Protein AF-A0A9W9Z1A0-F1 (afdb_monomer_lite)

Organism: NCBI:txid174260

pLDDT: mean 92.92, std 9.56, range [41.22, 98.25]

Secondary structure (DSSP, 8-state):
----PPBP-HHHHHHHHHHHHHHHHHHHHHGGGS----HHHHHH-HHHHHHHHHHHTT----HHHHHHHHHTS-SS---GGGGSB--HHHHHHHHHHHTT-GGGTT--S--

Foldseek 3Di:
DDDPQAADDPVVLVVVLVVLVVVQVVCVVCPLLDDDDDPLVCLQQVLVVVVVVCVSVVHDDDPVNSVVVNVPRNSDDDLCVVSHDYDPVRQVVNVVSCVVRPSSPPDHNVD

InterPro domains:
  IPR027417 P-loop containing nucleoside triphosphate hydrolase [G3DSA:3.40.50.300] (3-109)
  IPR027417 P-loop containing nucleoside triphosphate hydrolase [SSF52540] (4-109)

Sequence (111 aa):
MTSEYLQADNSSIRRYFSIARNCQATKDVFGDRVLDIPGEEFVRDPSKYLRQICGFLEIPCSEDYLRDCASIVDPVPSVTRSLLVWTPEQIKEVYSLMQPIEFLQGYTFEN

Radius of gyration: 17.28 Å; chains: 1; bounding box: 31×42×49 Å

Structure (mmCIF, N/CA/C/O backbone):
data_AF-A0A9W9Z1A0-F1
#
_entry.id   AF-A0A9W9Z1A0-F1
#
loop_
_atom_site.group_PDB
_atom_site.id
_atom_site.type_symbol
_atom_site.label_atom_id
_atom_site.label_alt_id
_atom_site.label_comp_id
_atom_site.label_asym_id
_atom_site.label_entity_id
_atom_site.label_seq_id
_atom_site.pdbx_PDB_ins_code
_atom_site.Cartn_x
_atom_site.Cartn_y
_atom_site.Cartn_z
_atom_site.occupancy
_atom_site.B_iso_or_equiv
_atom_site.auth_seq_id
_atom_site.auth_comp_id
_atom_site.auth_asym_id
_atom_site.auth_atom_id
_atom_site.pdbx_PDB_model_num
ATOM 1 N N . MET A 1 1 ? 5.060 -23.104 -30.097 1.00 41.22 1 MET A N 1
ATOM 2 C CA . MET A 1 1 ? 4.028 -23.053 -29.042 1.00 41.22 1 MET A CA 1
ATOM 3 C C . MET A 1 1 ? 4.562 -22.194 -27.908 1.00 41.22 1 MET A C 1
ATOM 5 O O . MET A 1 1 ? 5.110 -22.716 -26.950 1.00 41.22 1 MET A O 1
ATOM 9 N N . THR A 1 2 ? 4.506 -20.875 -28.062 1.00 46.12 2 THR A N 1
ATOM 10 C CA . THR A 1 2 ? 4.755 -19.938 -26.962 1.00 46.12 2 THR A CA 1
ATOM 11 C C . THR A 1 2 ? 3.401 -19.656 -26.339 1.00 46.12 2 THR A C 1
ATOM 13 O O . THR A 1 2 ? 2.537 -19.091 -27.002 1.00 46.12 2 THR A O 1
ATOM 16 N N . SER A 1 3 ? 3.190 -20.127 -25.113 1.00 51.66 3 SER A N 1
ATOM 17 C CA . SER A 1 3 ? 2.082 -19.670 -24.276 1.00 51.66 3 SER A CA 1
ATOM 18 C C . SER A 1 3 ? 2.096 -18.137 -24.280 1.00 51.66 3 SER A C 1
ATOM 20 O O . SER A 1 3 ? 3.141 -17.551 -23.991 1.00 51.66 3 SER A O 1
ATOM 22 N N . GLU A 1 4 ? 0.995 -17.496 -24.680 1.00 62.72 4 GLU A N 1
ATOM 23 C CA . GLU A 1 4 ? 0.819 -16.040 -24.609 1.00 62.72 4 GLU A CA 1
ATOM 24 C C . GLU A 1 4 ? 0.777 -15.628 -23.135 1.00 62.72 4 GLU A C 1
ATOM 26 O O . GLU A 1 4 ? -0.279 -15.476 -22.529 1.00 62.72 4 GLU A O 1
ATOM 31 N N . TYR A 1 5 ? 1.945 -15.512 -22.512 1.00 68.00 5 TYR A N 1
ATOM 32 C CA . TYR A 1 5 ? 2.039 -14.908 -21.196 1.00 68.00 5 TYR A CA 1
ATOM 33 C C . TYR A 1 5 ? 1.772 -13.410 -21.324 1.00 68.00 5 TYR A C 1
ATOM 35 O O . TYR A 1 5 ? 2.381 -12.732 -22.160 1.00 68.00 5 TYR A O 1
ATOM 43 N N . LEU A 1 6 ? 0.876 -12.899 -20.480 1.00 86.50 6 LEU A N 1
ATOM 44 C CA . LEU A 1 6 ? 0.583 -11.476 -20.398 1.00 86.50 6 LEU A CA 1
ATOM 45 C C . LEU A 1 6 ? 1.860 -10.733 -19.975 1.00 86.50 6 LEU A C 1
ATOM 47 O O . LEU A 1 6 ? 2.532 -11.122 -19.023 1.00 86.50 6 LEU A O 1
ATOM 51 N N . GLN A 1 7 ? 2.236 -9.702 -20.724 1.00 91.81 7 GLN A N 1
ATOM 52 C CA . GLN A 1 7 ? 3.465 -8.945 -20.479 1.00 91.81 7 GLN A CA 1
ATOM 53 C C . GLN A 1 7 ? 3.170 -7.754 -19.570 1.00 91.81 7 GLN A C 1
ATOM 55 O O . GLN A 1 7 ? 2.119 -7.122 -19.696 1.00 91.81 7 GLN A O 1
ATOM 60 N N . ALA A 1 8 ? 4.110 -7.411 -18.692 1.00 91.81 8 ALA A N 1
ATOM 61 C CA . ALA A 1 8 ? 4.067 -6.131 -18.003 1.00 91.81 8 ALA A CA 1
ATOM 62 C C . ALA A 1 8 ? 4.208 -4.984 -19.019 1.00 91.81 8 ALA A C 1
ATOM 64 O O . ALA A 1 8 ? 5.023 -5.041 -19.942 1.00 91.81 8 ALA A O 1
ATOM 65 N N . ASP A 1 9 ? 3.414 -3.928 -18.845 1.00 94.44 9 ASP A N 1
ATOM 66 C CA . ASP A 1 9 ? 3.379 -2.779 -19.748 1.00 94.44 9 ASP A CA 1
ATOM 67 C C . ASP A 1 9 ? 4.022 -1.541 -19.103 1.00 94.44 9 ASP A C 1
ATOM 69 O O . ASP A 1 9 ? 3.622 -1.085 -18.028 1.00 94.44 9 ASP A O 1
ATOM 73 N N . ASN A 1 10 ? 4.986 -0.943 -19.805 1.00 95.88 10 ASN A N 1
ATOM 74 C CA . ASN A 1 10 ? 5.698 0.254 -19.353 1.00 95.88 10 ASN A CA 1
ATOM 75 C C . ASN A 1 10 ? 4.765 1.454 -19.157 1.00 95.88 10 ASN A C 1
ATOM 77 O O . ASN A 1 10 ? 5.012 2.289 -18.283 1.00 95.88 10 ASN A O 1
ATOM 81 N N . SER A 1 11 ? 3.692 1.564 -19.948 1.00 96.56 11 SER A N 1
ATOM 82 C CA . SER A 1 11 ? 2.736 2.664 -19.788 1.00 96.56 11 SER A CA 1
ATOM 83 C C . SER A 1 11 ? 1.985 2.547 -18.456 1.00 96.56 11 SER A C 1
ATOM 85 O O . SER A 1 11 ? 1.837 3.537 -17.733 1.00 96.56 11 SER A O 1
ATOM 87 N N . SER A 1 12 ? 1.625 1.320 -18.074 1.00 95.69 12 SER A N 1
ATOM 88 C CA . SER A 1 12 ? 0.984 0.990 -16.802 1.00 95.69 12 SER A CA 1
ATOM 89 C C . SER A 1 12 ? 1.913 1.235 -15.609 1.00 95.69 12 SER A C 1
ATOM 91 O O . SER A 1 12 ? 1.493 1.877 -14.643 1.00 95.69 12 SER A O 1
ATOM 93 N N . ILE A 1 13 ? 3.189 0.836 -15.707 1.00 96.44 13 ILE A N 1
ATOM 94 C CA . ILE A 1 13 ? 4.221 1.130 -14.693 1.00 96.44 13 ILE A CA 1
ATOM 95 C C . ILE A 1 13 ? 4.310 2.645 -14.462 1.00 96.44 13 ILE A C 1
ATOM 97 O O . ILE A 1 13 ? 4.144 3.135 -13.343 1.00 96.44 13 ILE A O 1
ATOM 101 N N . ARG A 1 14 ? 4.499 3.425 -15.531 1.00 97.31 14 ARG A N 1
ATOM 102 C CA . ARG A 1 14 ? 4.649 4.886 -15.434 1.00 97.31 14 ARG A CA 1
ATOM 103 C C . ARG A 1 14 ? 3.403 5.570 -14.888 1.00 97.31 14 ARG A C 1
ATOM 105 O O . ARG A 1 14 ? 3.524 6.506 -14.095 1.00 97.31 14 ARG A O 1
ATOM 112 N N . ARG A 1 15 ? 2.217 5.104 -15.287 1.00 97.75 15 ARG A N 1
ATOM 113 C CA . ARG A 1 15 ? 0.941 5.612 -14.776 1.00 97.75 15 ARG A CA 1
ATOM 114 C C . ARG A 1 15 ? 0.812 5.374 -13.274 1.00 97.75 15 ARG A C 1
ATOM 116 O O . ARG A 1 15 ? 0.476 6.318 -12.563 1.00 97.75 15 ARG A O 1
ATOM 123 N N . TYR A 1 16 ? 1.111 4.165 -12.794 1.00 96.69 16 TYR A N 1
ATOM 124 C CA . TYR A 1 16 ? 1.096 3.855 -11.363 1.00 96.69 16 TYR A CA 1
ATOM 125 C C . TYR A 1 16 ? 2.005 4.812 -10.585 1.00 96.69 16 TYR A C 1
ATOM 127 O O . TYR A 1 16 ? 1.552 5.493 -9.667 1.00 96.69 16 TYR A O 1
ATOM 135 N N . PHE A 1 17 ? 3.259 4.965 -11.018 1.00 97.94 17 PHE A N 1
ATOM 136 C CA . PHE A 1 17 ? 4.205 5.842 -10.326 1.00 97.94 17 PHE A CA 1
ATOM 137 C C . PHE A 1 17 ? 3.865 7.332 -10.440 1.00 97.94 17 PHE A C 1
ATOM 139 O O . PHE A 1 17 ? 4.244 8.109 -9.567 1.00 97.94 17 PHE A O 1
ATOM 146 N N . SER A 1 18 ? 3.122 7.756 -11.466 1.00 98.00 18 SER A N 1
ATOM 147 C CA . SER A 1 18 ? 2.566 9.113 -11.501 1.00 98.00 18 SER A CA 1
ATOM 148 C C . SER A 1 18 ? 1.559 9.346 -10.376 1.00 98.00 18 SER A C 1
ATOM 150 O O . SER A 1 18 ? 1.555 10.423 -9.789 1.00 98.00 18 SER A O 1
ATOM 152 N N . ILE A 1 19 ? 0.718 8.356 -10.074 1.00 97.94 19 ILE A N 1
ATOM 153 C CA . ILE A 1 19 ? -0.253 8.433 -8.977 1.00 97.94 19 ILE A CA 1
ATOM 154 C C . ILE A 1 19 ? 0.479 8.362 -7.635 1.00 97.94 19 ILE A C 1
ATOM 156 O O . ILE A 1 19 ? 0.267 9.221 -6.785 1.00 97.94 19 ILE A O 1
ATOM 160 N N . ALA A 1 20 ? 1.396 7.405 -7.473 1.00 97.88 20 ALA A N 1
ATOM 161 C CA . ALA A 1 20 ? 2.153 7.231 -6.235 1.00 97.88 20 ALA A CA 1
ATOM 162 C C . ALA A 1 20 ? 2.958 8.489 -5.857 1.00 97.88 20 ALA A C 1
ATOM 164 O O . ALA A 1 20 ? 2.968 8.885 -4.695 1.00 97.88 20 ALA A O 1
ATOM 165 N N . ARG A 1 21 ? 3.561 9.185 -6.833 1.00 98.25 21 ARG A N 1
ATOM 166 C CA . ARG A 1 21 ? 4.231 10.474 -6.582 1.00 98.25 21 ARG A CA 1
ATOM 167 C C . ARG A 1 21 ? 3.273 11.567 -6.114 1.00 98.25 21 ARG A C 1
ATOM 169 O O . ARG A 1 21 ? 3.654 12.364 -5.268 1.00 98.25 21 ARG A O 1
ATOM 176 N N . ASN A 1 22 ? 2.043 11.604 -6.625 1.00 97.38 22 ASN A N 1
ATOM 177 C CA . ASN A 1 22 ? 1.042 12.555 -6.139 1.00 97.38 22 ASN A CA 1
ATOM 178 C C . ASN A 1 22 ? 0.618 12.232 -4.697 1.00 97.38 22 ASN A C 1
ATOM 180 O O . ASN A 1 22 ? 0.408 13.150 -3.907 1.00 97.38 22 ASN A O 1
ATOM 184 N N . CYS A 1 23 ? 0.536 10.948 -4.333 1.00 97.06 23 CYS A N 1
ATOM 185 C CA . CYS A 1 23 ? 0.319 10.528 -2.946 1.00 97.06 23 CYS A CA 1
ATOM 186 C C . CYS A 1 23 ? 1.488 10.945 -2.041 1.00 97.06 23 CYS A C 1
ATOM 188 O O . CYS A 1 23 ? 1.240 11.531 -0.992 1.00 97.06 23 CYS A O 1
ATOM 190 N N . GLN A 1 24 ? 2.740 10.745 -2.473 1.00 97.56 24 GL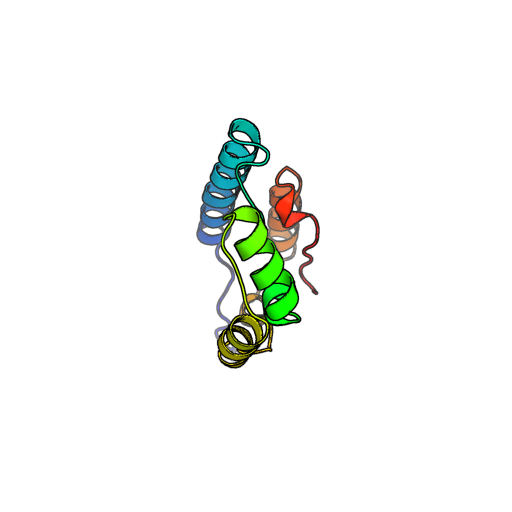N A N 1
ATOM 191 C CA . GLN A 1 24 ? 3.914 11.216 -1.726 1.00 97.56 24 GLN A CA 1
ATOM 192 C C . GLN A 1 24 ? 3.888 12.739 -1.559 1.00 97.56 24 GLN A C 1
ATOM 194 O O . GLN A 1 24 ? 3.986 13.218 -0.442 1.00 97.56 24 GLN A O 1
ATOM 199 N N . ALA A 1 25 ? 3.637 13.501 -2.627 1.00 97.69 25 ALA A N 1
ATOM 200 C CA . ALA A 1 25 ? 3.532 14.958 -2.543 1.00 97.69 25 ALA A CA 1
ATOM 201 C C . ALA A 1 25 ? 2.391 15.415 -1.611 1.00 97.69 25 ALA A C 1
ATOM 203 O O . ALA A 1 25 ? 2.510 16.424 -0.921 1.00 97.69 25 ALA A O 1
ATOM 204 N N . THR A 1 26 ? 1.285 14.665 -1.566 1.00 97.19 26 THR A N 1
ATOM 205 C CA . THR A 1 26 ? 0.198 14.899 -0.603 1.00 97.19 26 THR A CA 1
ATOM 206 C C . THR A 1 26 ? 0.705 14.679 0.822 1.00 97.19 26 THR A C 1
ATOM 208 O O . THR A 1 26 ? 0.512 15.541 1.675 1.00 97.19 26 THR A O 1
ATOM 211 N N . LYS A 1 27 ? 1.410 13.574 1.080 1.00 96.69 27 LYS A N 1
ATOM 212 C CA . LYS A 1 27 ? 2.028 13.303 2.381 1.00 96.69 27 LYS A CA 1
ATOM 213 C C . LYS A 1 27 ? 3.045 14.379 2.770 1.00 96.69 27 LYS A C 1
ATOM 215 O O . LYS A 1 27 ? 3.004 14.852 3.897 1.00 96.69 27 LYS A O 1
ATOM 220 N N . ASP A 1 28 ? 3.875 14.843 1.842 1.00 97.00 28 ASP A N 1
ATOM 221 C CA . ASP A 1 28 ? 4.877 15.885 2.101 1.00 97.00 28 ASP A CA 1
ATOM 222 C C . ASP A 1 28 ? 4.232 17.218 2.529 1.00 97.00 28 ASP A C 1
ATOM 224 O O . ASP A 1 28 ? 4.787 17.949 3.347 1.00 97.00 28 ASP A O 1
ATOM 228 N N . VAL A 1 29 ? 3.045 17.540 1.996 1.00 98.19 29 VAL A N 1
ATOM 229 C CA . VAL A 1 29 ? 2.297 18.766 2.332 1.00 98.19 29 VAL A CA 1
ATOM 230 C C . VAL A 1 29 ? 1.507 18.625 3.633 1.00 98.19 29 VAL A C 1
ATOM 232 O O . VAL A 1 29 ? 1.420 19.574 4.412 1.00 98.19 29 VAL A O 1
ATOM 235 N N . PHE A 1 30 ? 0.882 17.470 3.850 1.00 97.38 30 PHE A N 1
ATOM 236 C CA . PHE A 1 30 ? -0.080 17.271 4.934 1.00 97.38 30 PHE A CA 1
ATOM 237 C C . PHE A 1 30 ? 0.503 16.552 6.160 1.00 97.38 30 PHE A C 1
ATOM 239 O O . PHE A 1 30 ? -0.138 16.565 7.214 1.00 97.38 30 PHE A O 1
ATOM 246 N N . GLY A 1 31 ? 1.703 15.978 6.050 1.00 95.62 31 GLY A N 1
ATOM 247 C CA . GLY A 1 31 ? 2.428 15.298 7.122 1.00 95.62 31 GLY A CA 1
ATOM 248 C C . GLY A 1 31 ? 1.569 14.250 7.823 1.00 95.62 31 GLY A C 1
ATOM 249 O O . GLY A 1 31 ? 0.930 13.420 7.177 1.00 95.62 31 GLY A O 1
ATOM 250 N N . ASP A 1 32 ? 1.479 14.368 9.147 1.00 94.94 32 ASP A N 1
ATOM 251 C CA . ASP A 1 32 ? 0.730 13.464 10.032 1.00 94.94 32 ASP A CA 1
ATOM 252 C C . ASP A 1 32 ? -0.790 13.457 9.800 1.00 94.94 32 ASP A C 1
ATOM 254 O O . ASP A 1 32 ? -1.512 12.711 10.453 1.00 94.94 32 ASP A O 1
ATOM 258 N N . ARG A 1 33 ? -1.310 14.273 8.873 1.00 96.62 33 ARG A N 1
ATOM 259 C CA . ARG A 1 33 ? -2.711 14.209 8.422 1.00 96.62 33 ARG A CA 1
ATOM 260 C C . ARG A 1 33 ? -2.927 13.203 7.290 1.00 96.62 33 ARG A C 1
ATOM 262 O O . ARG A 1 33 ? -4.026 13.140 6.741 1.00 96.62 33 ARG A O 1
ATOM 269 N N . VAL A 1 34 ? -1.897 12.446 6.921 1.00 97.25 34 VAL A N 1
ATOM 270 C CA . VAL A 1 34 ? -1.953 11.346 5.957 1.00 97.25 34 VAL A CA 1
ATOM 271 C C . VAL A 1 34 ? -1.411 10.094 6.631 1.00 97.25 34 VAL A C 1
ATOM 273 O O . VAL A 1 34 ? -0.320 10.104 7.194 1.00 97.25 34 VAL A O 1
ATOM 276 N N . LEU A 1 35 ? -2.180 9.009 6.562 1.00 96.62 35 LEU A N 1
ATOM 277 C CA . LEU A 1 35 ? -1.809 7.716 7.120 1.00 96.62 35 LEU A CA 1
ATOM 278 C C . LEU A 1 35 ? -1.534 6.721 5.996 1.00 96.62 35 LEU A C 1
ATOM 280 O O . LEU A 1 35 ? -2.448 6.360 5.253 1.00 96.62 35 LEU A O 1
ATOM 284 N N . ASP A 1 36 ? -0.301 6.230 5.922 1.00 95.50 36 ASP A N 1
ATOM 285 C CA . ASP A 1 36 ? 0.045 5.115 5.047 1.00 95.50 36 ASP A CA 1
ATOM 286 C C . ASP A 1 36 ? -0.260 3.784 5.746 1.00 95.50 36 ASP A C 1
ATOM 288 O O . ASP A 1 36 ? 0.172 3.540 6.875 1.00 95.50 36 ASP A O 1
ATOM 292 N N . ILE A 1 37 ? -0.980 2.900 5.054 1.00 95.62 37 ILE A N 1
ATOM 293 C CA . ILE A 1 37 ? -1.264 1.533 5.500 1.00 95.62 37 ILE A CA 1
ATOM 294 C C . ILE A 1 37 ? -0.696 0.565 4.453 1.00 95.62 37 ILE A C 1
ATOM 296 O O . ILE A 1 37 ? -1.195 0.544 3.324 1.00 95.62 37 ILE A O 1
ATOM 300 N N . PRO A 1 38 ? 0.339 -0.234 4.778 1.00 92.81 38 PRO A N 1
ATOM 301 C CA . PRO A 1 38 ? 0.878 -1.218 3.845 1.00 92.81 38 PRO A CA 1
ATOM 302 C C . PRO A 1 38 ? -0.160 -2.314 3.586 1.00 92.81 38 PRO A C 1
ATOM 304 O O . PRO A 1 38 ? -0.590 -2.993 4.516 1.00 92.81 38 PRO A O 1
ATOM 307 N N . GLY A 1 39 ? -0.577 -2.483 2.329 1.00 91.38 39 GLY A N 1
ATOM 308 C CA . GLY A 1 39 ? -1.697 -3.363 1.979 1.00 91.38 39 GLY A CA 1
ATOM 309 C C . GLY A 1 39 ? -1.448 -4.835 2.313 1.00 91.38 39 GLY A C 1
ATOM 310 O O . GLY A 1 39 ? -2.339 -5.505 2.829 1.00 91.38 39 GLY A O 1
ATOM 311 N N . GLU A 1 40 ? -0.235 -5.336 2.076 1.00 90.75 40 GLU A N 1
ATOM 312 C CA . GLU A 1 40 ? 0.113 -6.727 2.394 1.00 90.75 40 GLU A CA 1
ATOM 313 C C . GLU A 1 40 ? 0.124 -6.990 3.903 1.00 90.75 40 GLU A C 1
ATOM 315 O O . GLU A 1 40 ? -0.362 -8.024 4.356 1.00 90.75 40 GLU A O 1
ATOM 320 N N . GLU A 1 41 ? 0.616 -6.035 4.692 1.00 92.06 41 GLU A N 1
ATOM 321 C CA . GLU A 1 41 ? 0.605 -6.132 6.151 1.00 92.06 41 GLU A CA 1
ATOM 322 C C . GLU A 1 41 ? -0.813 -5.980 6.719 1.00 92.06 41 GLU A C 1
ATOM 324 O O . GLU A 1 41 ? -1.171 -6.683 7.662 1.00 92.06 41 GLU A O 1
ATOM 329 N N . PHE A 1 42 ? -1.648 -5.123 6.119 1.00 94.94 42 PHE A N 1
ATOM 330 C CA . PHE A 1 42 ? -3.070 -5.019 6.457 1.00 94.94 42 PHE A CA 1
ATOM 331 C C . PHE A 1 42 ? -3.786 -6.353 6.264 1.00 94.94 42 PHE A C 1
ATOM 333 O O . PHE A 1 42 ? -4.560 -6.759 7.118 1.00 94.94 42 PHE A O 1
ATOM 340 N N . VAL A 1 43 ? -3.519 -7.050 5.162 1.00 94.38 43 VAL A N 1
ATOM 341 C CA . VAL A 1 43 ? -4.108 -8.366 4.902 1.00 94.38 43 VAL A CA 1
ATOM 342 C C . VAL A 1 43 ? -3.630 -9.414 5.917 1.00 94.38 43 VAL A C 1
ATOM 344 O O . VAL A 1 43 ? -4.424 -10.241 6.362 1.00 94.38 43 VAL A O 1
ATOM 347 N N . ARG A 1 44 ? -2.354 -9.368 6.325 1.00 93.12 44 ARG A N 1
ATOM 348 C CA . ARG A 1 44 ? -1.783 -10.305 7.313 1.00 93.12 44 ARG A CA 1
ATOM 349 C C . ARG A 1 44 ? -2.282 -10.064 8.739 1.00 93.12 44 ARG A C 1
ATOM 351 O O . ARG A 1 44 ? -2.424 -11.024 9.491 1.00 93.12 44 ARG A O 1
ATOM 358 N N . ASP A 1 45 ? -2.516 -8.810 9.116 1.00 95.31 45 ASP A N 1
ATOM 359 C CA . ASP A 1 45 ? -2.970 -8.424 10.457 1.00 95.31 45 ASP A CA 1
ATOM 360 C C . ASP A 1 45 ? -3.995 -7.272 10.400 1.00 95.31 45 ASP A C 1
ATOM 362 O O . ASP A 1 45 ? -3.717 -6.136 10.809 1.00 95.31 45 ASP A O 1
ATOM 366 N N . PRO A 1 46 ? -5.211 -7.533 9.888 1.00 96.56 46 PRO A N 1
ATOM 367 C CA . PRO A 1 46 ? -6.204 -6.486 9.670 1.00 96.56 46 PRO A CA 1
ATOM 368 C C . PRO A 1 46 ? -6.615 -5.806 10.973 1.00 96.56 46 PRO A C 1
ATOM 370 O O . PRO A 1 46 ? -6.786 -4.590 10.999 1.00 96.56 46 PRO A O 1
ATOM 373 N N . SER A 1 47 ? -6.715 -6.540 12.087 1.00 96.56 47 SER A N 1
ATOM 374 C CA . SER A 1 47 ? -7.098 -5.961 13.379 1.00 96.56 47 SER A CA 1
ATOM 375 C C . SER A 1 47 ? -6.090 -4.923 13.885 1.00 96.56 47 SER A C 1
ATOM 377 O O . SER A 1 47 ? -6.508 -3.876 14.390 1.00 96.56 47 SER A O 1
ATOM 379 N N . LYS A 1 48 ? -4.778 -5.156 13.725 1.00 96.38 48 LYS A N 1
ATOM 380 C CA . LYS A 1 48 ? -3.735 -4.174 14.075 1.00 96.38 48 LYS A CA 1
ATOM 381 C C . LYS A 1 48 ? -3.891 -2.879 13.283 1.00 96.38 48 LYS A C 1
ATOM 383 O O . LYS A 1 48 ? -3.911 -1.798 13.874 1.00 96.38 48 LYS A O 1
ATOM 388 N N . TYR A 1 49 ? -4.018 -2.975 11.961 1.00 97.38 49 TYR A N 1
ATOM 389 C CA . TYR A 1 49 ? -4.086 -1.791 11.102 1.00 97.38 49 TYR A CA 1
ATOM 390 C C . TYR A 1 49 ? -5.444 -1.085 11.173 1.00 97.38 49 TYR A C 1
ATOM 392 O O . TYR A 1 49 ? -5.487 0.141 11.137 1.00 97.38 49 TYR A O 1
ATOM 400 N N . LEU A 1 50 ? -6.548 -1.808 11.382 1.00 97.31 50 LEU A N 1
ATOM 401 C CA . LEU A 1 50 ? -7.854 -1.207 11.673 1.00 97.31 50 LEU A CA 1
ATOM 402 C C . LEU A 1 50 ? -7.812 -0.374 12.956 1.00 97.31 50 LEU A C 1
ATOM 404 O O . LEU A 1 50 ? -8.334 0.737 12.979 1.00 97.31 50 LEU A O 1
ATOM 408 N N . ARG A 1 51 ? -7.130 -0.853 14.003 1.00 97.50 51 ARG A N 1
ATOM 409 C CA . ARG A 1 51 ? -6.929 -0.076 15.232 1.00 97.50 51 ARG A CA 1
ATOM 410 C C . ARG A 1 51 ? -6.124 1.198 14.975 1.00 97.50 51 ARG A C 1
ATOM 412 O O . ARG A 1 51 ? -6.481 2.252 15.496 1.00 97.50 51 ARG A O 1
ATOM 419 N N . GLN A 1 52 ? -5.074 1.115 14.156 1.00 97.75 52 GLN A N 1
ATOM 420 C CA . GLN A 1 52 ? -4.286 2.280 13.738 1.00 97.75 52 GLN A CA 1
ATOM 421 C C . GLN A 1 52 ? -5.148 3.295 12.969 1.00 97.75 52 GLN A C 1
ATOM 423 O O . GLN A 1 52 ? -5.089 4.485 13.266 1.00 97.75 52 GLN A O 1
ATOM 428 N N . ILE A 1 53 ? -5.991 2.830 12.041 1.00 97.62 53 ILE A N 1
ATOM 429 C CA . ILE A 1 53 ? -6.931 3.671 11.284 1.00 97.62 53 ILE A CA 1
ATOM 430 C C . ILE A 1 53 ? -7.943 4.338 12.223 1.00 97.62 53 ILE A C 1
ATOM 432 O O . ILE A 1 53 ? -8.153 5.543 12.133 1.00 97.62 53 ILE A O 1
ATOM 436 N N . CYS A 1 54 ? -8.549 3.592 13.150 1.00 97.75 54 CYS A N 1
ATOM 437 C CA . CYS A 1 54 ? -9.496 4.158 14.110 1.00 97.75 54 CYS A CA 1
ATOM 438 C C . CYS A 1 54 ? -8.841 5.206 15.017 1.00 97.75 54 CYS A C 1
ATOM 440 O O . CYS A 1 54 ? -9.438 6.253 15.255 1.00 97.75 54 CYS A O 1
ATOM 442 N N . GLY A 1 55 ? -7.606 4.959 15.468 1.00 97.50 55 GLY A N 1
ATOM 443 C CA . GLY A 1 55 ? -6.827 5.929 16.237 1.00 97.50 55 GLY A CA 1
ATOM 444 C C . GLY A 1 55 ? -6.528 7.202 15.445 1.00 97.50 55 GLY A C 1
ATOM 445 O O . GLY A 1 55 ? -6.718 8.296 15.961 1.00 97.50 55 GLY A O 1
ATOM 446 N N . PHE A 1 56 ? -6.136 7.065 14.177 1.00 98.12 56 PHE A N 1
ATOM 447 C CA . PHE A 1 56 ? -5.894 8.195 13.277 1.00 98.12 56 PHE A CA 1
ATOM 448 C C . PHE A 1 56 ? -7.156 9.020 12.986 1.00 98.12 56 PHE A C 1
ATOM 450 O O . PHE A 1 56 ? -7.085 10.239 12.876 1.00 98.12 56 PHE A O 1
ATOM 457 N N . LEU A 1 57 ? -8.315 8.366 12.874 1.00 97.25 57 LEU A N 1
ATOM 458 C CA . LEU A 1 57 ? -9.608 9.028 12.677 1.00 97.25 57 LEU A CA 1
ATOM 459 C C . LEU A 1 57 ? -10.228 9.555 13.982 1.00 97.25 57 LEU A C 1
ATOM 461 O O . LEU A 1 57 ? -11.300 10.153 13.931 1.00 97.25 57 LEU A O 1
ATOM 465 N N . GLU A 1 58 ? -9.590 9.312 15.130 1.00 97.19 58 GLU A N 1
ATOM 466 C CA . GLU A 1 58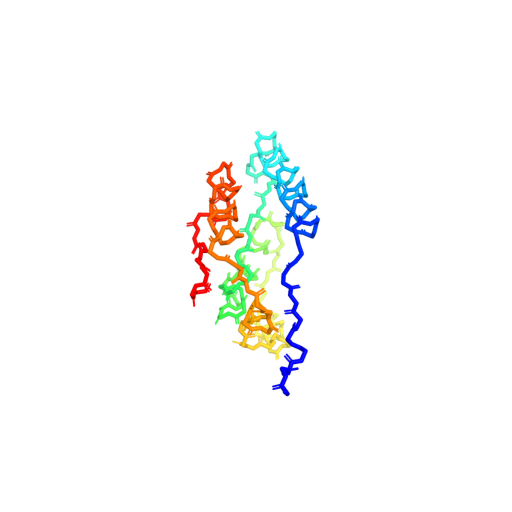 ? -10.091 9.663 16.464 1.00 97.19 58 GLU A CA 1
ATOM 467 C C . GLU A 1 58 ? -11.486 9.075 16.768 1.00 97.19 58 GLU A C 1
ATOM 469 O O . GLU A 1 58 ? -12.310 9.686 17.452 1.00 97.19 58 GLU A O 1
ATOM 474 N N . ILE A 1 59 ? -11.760 7.860 16.275 1.00 96.44 59 ILE A N 1
ATOM 475 C CA . ILE A 1 59 ? -13.031 7.156 16.498 1.00 96.44 59 ILE A CA 1
ATOM 476 C C . ILE A 1 59 ? -12.864 5.964 17.451 1.00 96.44 59 ILE A C 1
ATOM 478 O O . ILE A 1 59 ? -11.841 5.271 17.422 1.00 96.44 59 ILE A O 1
ATOM 482 N N . PRO A 1 60 ? -13.877 5.664 18.285 1.00 94.19 60 PRO A N 1
ATOM 483 C CA . PRO A 1 60 ? -13.849 4.470 19.116 1.00 94.19 60 PRO A CA 1
ATOM 484 C C . PRO A 1 60 ? -13.907 3.204 18.250 1.00 94.19 60 PRO A C 1
ATOM 486 O O . PRO A 1 60 ? -14.684 3.121 17.300 1.00 94.19 60 PRO A O 1
ATOM 489 N N . CYS A 1 61 ? -13.126 2.188 18.620 1.00 94.69 61 CYS A N 1
ATOM 490 C CA . CYS A 1 61 ? -13.188 0.850 18.036 1.00 94.69 61 CYS A CA 1
ATOM 491 C C . CYS A 1 61 ? -13.244 -0.200 19.148 1.00 94.69 61 CYS A C 1
ATOM 493 O O . CYS A 1 61 ? -12.387 -0.235 20.030 1.00 94.69 61 CYS A O 1
ATOM 495 N N . SER A 1 62 ? -14.283 -1.035 19.134 1.00 96.44 62 SER A N 1
ATOM 496 C CA . SER A 1 62 ? -14.377 -2.182 20.038 1.00 96.44 62 SER A CA 1
ATOM 497 C C . SER A 1 62 ? -13.616 -3.376 19.464 1.00 96.44 62 SER A C 1
ATOM 499 O O . SER A 1 62 ? -13.445 -3.491 18.251 1.00 96.44 62 SER A O 1
ATOM 501 N N . GLU A 1 63 ? -13.204 -4.305 20.325 1.00 96.88 63 GLU A N 1
ATOM 502 C CA . GLU A 1 63 ? -12.594 -5.563 19.872 1.00 96.88 63 GLU A CA 1
ATOM 503 C C . GLU A 1 63 ? -13.542 -6.381 18.987 1.00 96.88 63 GLU A C 1
ATOM 505 O O . GLU A 1 63 ? -13.099 -7.002 18.024 1.00 96.88 63 GLU A O 1
ATOM 5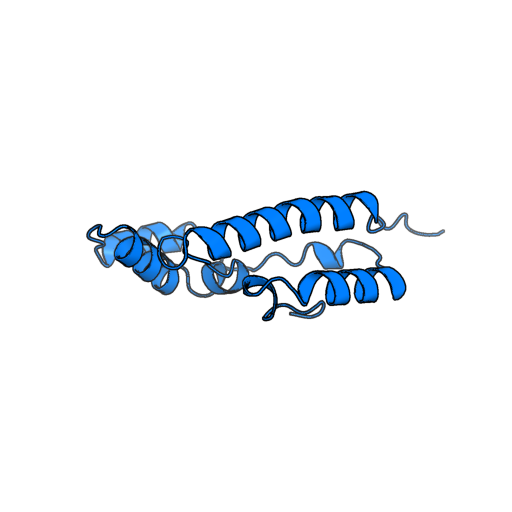10 N N . ASP A 1 64 ? -14.849 -6.335 19.264 1.00 97.19 64 ASP A N 1
ATOM 511 C CA . ASP A 1 64 ? -15.853 -6.993 18.425 1.00 97.19 64 ASP A CA 1
ATOM 512 C C . ASP A 1 64 ? -15.889 -6.388 17.017 1.00 97.19 64 ASP A C 1
ATOM 514 O O . ASP A 1 64 ? -15.825 -7.130 16.043 1.00 97.19 64 ASP A O 1
ATOM 518 N N . TYR A 1 65 ? -15.878 -5.056 16.895 1.00 95.44 65 TYR A N 1
ATOM 519 C CA . TYR A 1 65 ? -15.803 -4.382 15.595 1.00 95.44 65 TYR A CA 1
ATOM 520 C C . TYR A 1 65 ? -14.527 -4.759 14.832 1.00 95.44 65 TYR A C 1
ATOM 522 O O . TYR A 1 65 ? -14.584 -5.096 13.651 1.00 95.44 65 TYR A O 1
ATOM 530 N N . LEU A 1 66 ? -13.371 -4.745 15.507 1.00 96.88 66 LEU A N 1
ATOM 531 C CA . LEU A 1 66 ? -12.093 -5.103 14.888 1.00 96.88 66 LEU A CA 1
ATOM 532 C C . LEU A 1 66 ? -12.074 -6.556 14.409 1.00 96.88 66 LEU A C 1
ATOM 534 O O . LEU A 1 66 ? -11.534 -6.828 13.338 1.00 96.88 66 LEU A O 1
ATOM 538 N N . ARG A 1 67 ? -12.663 -7.481 15.176 1.00 96.56 67 ARG A N 1
ATOM 539 C CA . ARG A 1 67 ? -12.788 -8.894 14.801 1.00 96.56 67 ARG A CA 1
ATOM 540 C C . ARG A 1 67 ? -13.736 -9.075 13.619 1.00 96.56 67 ARG A C 1
ATOM 542 O O . ARG A 1 67 ? -13.396 -9.789 12.679 1.00 96.56 67 ARG A O 1
ATOM 549 N N . ASP A 1 68 ? -14.895 -8.426 13.650 1.00 96.81 68 ASP A N 1
ATOM 550 C CA . ASP A 1 68 ? -15.908 -8.552 12.604 1.00 96.81 68 ASP A CA 1
ATOM 551 C C . ASP A 1 68 ? -15.381 -7.981 11.277 1.00 96.81 68 ASP A C 1
ATOM 553 O O . ASP A 1 68 ? -15.451 -8.651 10.246 1.00 96.81 68 ASP A O 1
ATOM 557 N N . CYS A 1 69 ? -14.742 -6.806 11.300 1.00 96.00 69 CYS A N 1
ATOM 558 C CA . CYS A 1 69 ? -14.081 -6.231 10.127 1.00 96.00 69 CYS A CA 1
ATOM 559 C C . CYS A 1 69 ? -12.872 -7.050 9.653 1.00 96.00 69 CYS A C 1
ATOM 561 O O . CYS A 1 69 ? -12.661 -7.171 8.451 1.00 96.00 69 CYS A O 1
ATOM 563 N N . ALA A 1 70 ? -12.082 -7.631 10.557 1.00 96.06 70 ALA A N 1
ATOM 564 C CA . ALA A 1 70 ? -10.987 -8.519 10.167 1.00 96.06 70 ALA A CA 1
ATOM 565 C C . ALA A 1 70 ? -11.493 -9.796 9.478 1.00 96.06 70 ALA A C 1
ATOM 567 O O . ALA A 1 70 ? -10.853 -10.281 8.551 1.00 96.06 70 ALA A O 1
ATOM 568 N N . SER A 1 71 ? -12.653 -10.318 9.891 1.00 96.31 71 SER A N 1
ATOM 569 C CA . SER A 1 71 ? -13.194 -11.589 9.389 1.00 96.31 71 SER A CA 1
ATOM 570 C C . SER A 1 71 ? -13.604 -11.575 7.912 1.00 96.31 71 SER A C 1
ATOM 572 O O . SER A 1 71 ? -13.721 -12.639 7.308 1.00 96.31 71 SER A O 1
ATOM 574 N N . ILE A 1 72 ? -13.814 -10.390 7.326 1.00 96.06 72 ILE A N 1
ATOM 575 C CA . ILE A 1 72 ? -14.182 -10.234 5.910 1.00 96.06 72 ILE A CA 1
ATOM 576 C C . ILE A 1 72 ? -12.969 -10.051 4.988 1.00 96.06 72 ILE A C 1
ATOM 578 O O . ILE A 1 72 ? -13.127 -10.056 3.768 1.00 96.06 72 ILE A O 1
ATOM 582 N N . VAL A 1 73 ? -11.775 -9.848 5.550 1.00 94.62 73 VAL A N 1
ATOM 583 C CA . VAL A 1 73 ? -10.544 -9.653 4.779 1.00 94.62 73 VAL A CA 1
ATOM 584 C C . VAL A 1 73 ? -10.012 -11.022 4.364 1.00 94.62 73 VAL A C 1
ATOM 586 O O . VAL A 1 73 ? -9.790 -11.884 5.211 1.00 94.62 73 VAL A O 1
ATOM 589 N N . ASP A 1 74 ? -9.801 -11.229 3.061 1.00 91.81 74 ASP A N 1
ATOM 590 C CA . ASP A 1 74 ?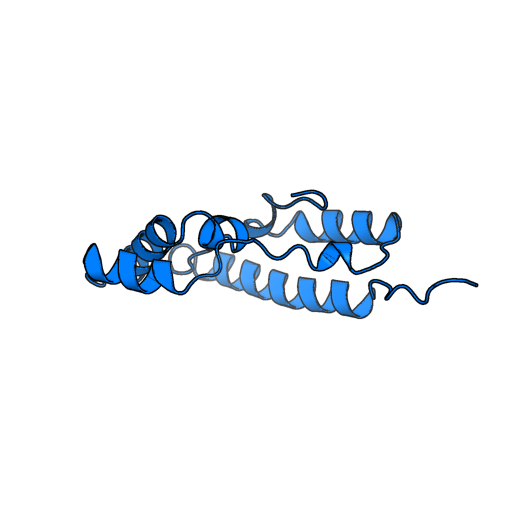 -9.065 -12.400 2.576 1.00 91.81 74 ASP A CA 1
ATOM 591 C C . ASP A 1 74 ? -7.627 -12.313 3.108 1.00 91.81 74 ASP A C 1
ATOM 593 O O . ASP A 1 74 ? -6.954 -11.328 2.798 1.00 91.81 74 ASP A O 1
ATOM 597 N N . PRO A 1 75 ? -7.151 -13.287 3.909 1.00 87.50 75 PRO A N 1
ATOM 598 C CA . PRO A 1 75 ? -5.851 -13.216 4.570 1.00 87.50 75 PRO A CA 1
ATOM 599 C C . PRO A 1 75 ? -4.669 -13.466 3.620 1.00 87.50 75 PRO A C 1
ATOM 601 O O . PRO A 1 75 ? -3.526 -13.521 4.078 1.00 87.50 75 PRO A O 1
ATOM 604 N N . VAL A 1 76 ? -4.909 -13.667 2.320 1.00 89.44 76 VAL A N 1
ATOM 605 C CA . VAL A 1 76 ? -3.869 -13.949 1.329 1.00 89.44 76 VAL A CA 1
ATOM 606 C C . VAL A 1 76 ? -3.482 -12.669 0.576 1.00 89.44 76 VAL A C 1
ATOM 608 O O . VAL A 1 76 ? -4.274 -12.155 -0.217 1.00 89.44 76 VAL A O 1
ATOM 611 N N . PRO A 1 77 ? -2.248 -12.151 0.757 1.00 87.62 77 PRO A N 1
ATOM 612 C CA . PRO A 1 77 ? -1.758 -11.031 -0.036 1.00 87.62 77 PRO A CA 1
ATOM 613 C C . PRO A 1 77 ? -1.776 -11.345 -1.534 1.00 87.62 77 PRO A C 1
ATOM 615 O O . PRO A 1 77 ? -1.458 -12.452 -1.974 1.00 87.62 77 PRO A O 1
ATOM 618 N N . SER A 1 78 ? -2.128 -10.344 -2.336 1.00 86.94 78 SER A N 1
ATOM 619 C CA . SER A 1 78 ? -2.201 -10.488 -3.787 1.00 86.94 78 SER A CA 1
ATOM 620 C C . SER A 1 78 ? -0.809 -10.475 -4.418 1.00 86.94 78 SER A C 1
ATOM 622 O O . SER A 1 78 ? -0.102 -9.476 -4.342 1.00 86.94 78 SER A O 1
ATOM 624 N N . VAL A 1 79 ? -0.451 -11.546 -5.133 1.00 87.44 79 VAL A N 1
ATOM 625 C CA . VAL A 1 79 ? 0.823 -11.661 -5.875 1.00 87.44 79 VAL A CA 1
ATOM 626 C C . VAL A 1 79 ? 0.578 -11.616 -7.389 1.00 87.44 79 VAL A C 1
ATOM 628 O O . VAL A 1 79 ? 1.167 -12.363 -8.170 1.00 87.44 79 VAL A O 1
ATOM 631 N N . THR A 1 80 ? -0.323 -10.738 -7.844 1.00 88.56 80 THR A N 1
ATOM 632 C CA . THR A 1 80 ? -0.707 -10.616 -9.271 1.00 88.56 80 THR A CA 1
ATOM 633 C C . THR A 1 80 ? 0.463 -10.298 -10.203 1.00 88.56 80 THR A C 1
ATOM 635 O O . THR A 1 80 ? 0.425 -10.665 -11.374 1.00 88.56 80 THR A O 1
ATOM 638 N N . ARG A 1 81 ? 1.545 -9.702 -9.684 1.00 90.06 81 ARG A N 1
ATOM 639 C CA . ARG A 1 81 ? 2.803 -9.487 -10.420 1.00 90.06 81 ARG A CA 1
ATOM 640 C C . ARG A 1 81 ? 3.396 -10.782 -10.993 1.00 90.06 81 ARG A C 1
ATOM 642 O O . ARG A 1 81 ? 3.996 -10.726 -12.060 1.00 90.06 81 ARG A O 1
ATOM 649 N N . SER A 1 82 ? 3.170 -11.930 -10.341 1.00 90.69 82 SER A N 1
ATOM 650 C CA . SER A 1 82 ? 3.616 -13.257 -10.805 1.00 90.69 82 SER A CA 1
ATOM 651 C C . SER A 1 82 ? 2.843 -13.790 -12.018 1.00 90.69 82 SER A C 1
ATOM 653 O O . SER A 1 82 ? 3.294 -14.729 -12.670 1.00 90.69 82 SER A O 1
ATOM 655 N N . LEU A 1 83 ? 1.694 -13.188 -12.342 1.00 91.38 83 LEU A N 1
ATOM 656 C CA . LEU A 1 83 ? 0.877 -13.557 -13.502 1.00 91.38 83 LEU A CA 1
ATOM 657 C C . LEU A 1 83 ? 1.383 -12.918 -14.802 1.00 91.38 83 LEU A C 1
ATOM 659 O O . LEU A 1 83 ? 0.873 -13.232 -15.878 1.00 91.38 83 LEU A O 1
ATOM 663 N N . LEU A 1 84 ? 2.355 -12.008 -14.700 1.00 92.94 84 LEU A N 1
ATOM 664 C CA . LEU A 1 84 ? 2.929 -11.276 -15.818 1.00 92.94 84 LEU A CA 1
ATOM 665 C C . LEU A 1 84 ? 4.381 -11.685 -16.049 1.00 92.94 84 LEU A C 1
ATOM 667 O O . LEU A 1 84 ? 5.116 -11.999 -15.114 1.00 92.94 84 LEU A O 1
ATOM 671 N N . VAL A 1 85 ? 4.818 -11.599 -17.300 1.00 94.88 85 VAL A N 1
ATOM 672 C CA . VAL A 1 85 ? 6.243 -11.635 -17.634 1.00 94.88 85 VAL A CA 1
ATOM 673 C C . VAL A 1 85 ? 6.808 -10.223 -17.533 1.00 94.88 85 VAL A C 1
ATOM 675 O O . VAL A 1 85 ? 6.276 -9.287 -18.133 1.00 94.88 85 VAL A O 1
ATOM 678 N N . TRP A 1 86 ? 7.894 -10.098 -16.775 1.00 96.25 86 TRP A N 1
ATOM 679 C CA . TRP A 1 86 ? 8.634 -8.859 -16.562 1.00 96.25 86 TRP A CA 1
ATOM 680 C C . TRP A 1 86 ? 10.024 -8.980 -17.168 1.00 96.25 86 TRP A C 1
ATOM 682 O O . TRP A 1 86 ? 10.703 -9.991 -16.971 1.00 96.25 86 TRP A O 1
ATOM 692 N N . THR A 1 87 ? 10.480 -7.942 -17.863 1.00 96.75 87 THR A N 1
ATOM 693 C CA . THR A 1 87 ? 11.886 -7.871 -18.268 1.00 96.75 87 THR A CA 1
ATOM 694 C C . THR A 1 87 ? 12.759 -7.384 -17.104 1.00 96.75 87 THR A C 1
ATOM 696 O O . THR A 1 87 ? 12.282 -6.642 -16.235 1.00 96.75 87 THR A O 1
ATOM 699 N N . PRO A 1 88 ? 14.057 -7.739 -17.073 1.00 96.56 88 PRO A N 1
ATOM 700 C CA . PRO A 1 88 ? 14.990 -7.209 -16.077 1.00 96.56 88 PRO A CA 1
ATOM 701 C C . PRO A 1 88 ? 15.030 -5.673 -16.041 1.00 96.56 88 PRO A C 1
ATOM 703 O O . PRO A 1 88 ? 15.160 -5.069 -14.976 1.00 96.56 88 PRO A O 1
ATOM 706 N N . GLU A 1 89 ? 14.878 -5.025 -17.196 1.00 97.25 89 GLU A N 1
ATOM 707 C CA . GLU A 1 89 ? 14.848 -3.567 -17.326 1.00 97.25 89 GLU A CA 1
ATOM 708 C C . GLU A 1 89 ? 13.610 -2.966 -16.661 1.00 97.25 89 GLU A C 1
ATOM 710 O O . GLU A 1 89 ? 13.728 -1.942 -15.991 1.00 97.25 89 GLU A O 1
ATOM 715 N N . GLN A 1 90 ? 12.448 -3.615 -16.789 1.00 97.25 90 GLN A N 1
ATOM 716 C CA . GLN A 1 90 ? 11.213 -3.178 -16.135 1.00 97.25 90 GLN A CA 1
ATOM 717 C C . GLN A 1 90 ? 11.324 -3.265 -14.617 1.00 97.25 90 GLN A C 1
ATOM 719 O O . GLN A 1 90 ? 10.981 -2.313 -13.922 1.00 97.25 90 GLN A O 1
ATOM 724 N N . ILE A 1 91 ? 11.852 -4.377 -14.098 1.00 96.44 91 ILE A N 1
ATOM 725 C CA . ILE A 1 91 ? 12.074 -4.550 -12.657 1.00 96.44 91 ILE A CA 1
ATOM 726 C C . ILE A 1 91 ? 13.032 -3.466 -12.143 1.00 96.44 91 ILE A C 1
ATOM 728 O O . ILE A 1 91 ? 12.766 -2.818 -11.130 1.00 96.44 91 ILE A O 1
ATOM 732 N N . LYS A 1 92 ? 14.118 -3.197 -12.876 1.00 96.69 92 LYS A N 1
ATOM 733 C CA . LYS A 1 92 ? 15.063 -2.125 -12.542 1.00 96.69 92 LYS A CA 1
ATOM 734 C C . LYS A 1 92 ? 14.414 -0.733 -12.574 1.00 96.69 92 LYS A C 1
ATOM 736 O O . LYS A 1 92 ? 14.694 0.078 -11.691 1.00 96.69 92 LYS A O 1
ATOM 741 N N . GLU A 1 93 ? 13.568 -0.444 -13.566 1.00 96.50 93 GLU A N 1
ATOM 742 C CA . GLU A 1 93 ? 12.816 0.817 -13.653 1.00 96.50 93 GLU A CA 1
ATOM 743 C C . GLU A 1 93 ? 11.883 0.976 -12.446 1.00 96.50 93 GLU A C 1
ATOM 745 O O . GLU A 1 93 ? 11.915 2.019 -11.796 1.00 96.50 93 GLU A O 1
ATOM 750 N N . VAL A 1 94 ? 11.128 -0.067 -12.083 1.00 97.00 94 VAL A N 1
ATOM 751 C CA . VAL A 1 94 ? 10.251 -0.081 -10.899 1.00 97.00 94 VAL A CA 1
ATOM 752 C C . VAL A 1 94 ? 11.035 0.255 -9.633 1.00 97.00 94 VAL A C 1
ATOM 754 O O . VAL A 1 94 ? 10.676 1.208 -8.942 1.00 97.00 94 VAL A O 1
ATOM 757 N N . TYR A 1 95 ? 12.144 -0.439 -9.362 1.00 96.81 95 TYR A N 1
ATOM 758 C CA . TYR A 1 95 ? 12.962 -0.153 -8.180 1.00 96.81 95 TYR A CA 1
ATOM 759 C C . TYR A 1 95 ? 13.486 1.287 -8.164 1.00 96.81 95 TYR A C 1
ATOM 761 O O . TYR A 1 95 ? 13.443 1.946 -7.125 1.00 96.81 95 TYR A O 1
ATOM 769 N N . SER A 1 96 ? 13.929 1.814 -9.311 1.00 96.44 96 SER A N 1
ATOM 770 C CA . SER A 1 96 ? 14.370 3.210 -9.410 1.00 96.44 96 SER A CA 1
ATOM 771 C C . SER A 1 96 ? 13.239 4.202 -9.135 1.00 96.44 96 SER A C 1
ATOM 773 O O . SER A 1 96 ? 13.485 5.255 -8.550 1.00 96.44 96 SER A O 1
ATOM 775 N N . LEU A 1 97 ? 12.016 3.897 -9.573 1.00 97.38 97 LEU A N 1
ATOM 776 C CA . LEU A 1 97 ? 10.846 4.748 -9.373 1.00 97.38 97 LEU A CA 1
ATOM 777 C C . LEU A 1 97 ? 10.292 4.674 -7.943 1.00 97.38 97 LEU A C 1
ATOM 779 O O . LEU A 1 97 ? 9.646 5.627 -7.508 1.00 97.38 97 LEU A O 1
ATOM 783 N N . MET A 1 98 ? 10.560 3.587 -7.214 1.00 97.19 98 MET A N 1
ATOM 784 C CA . MET A 1 98 ? 10.197 3.437 -5.801 1.00 97.19 98 MET A CA 1
ATOM 785 C C . MET A 1 98 ? 11.063 4.292 -4.878 1.00 97.19 98 MET A C 1
ATOM 787 O O . MET A 1 98 ? 10.542 4.811 -3.902 1.00 97.19 98 MET A O 1
ATOM 791 N N . GLN A 1 99 ? 12.354 4.477 -5.181 1.00 95.31 99 GLN A N 1
ATOM 792 C CA . GLN A 1 99 ? 13.316 5.179 -4.311 1.00 95.31 99 GLN A CA 1
ATOM 793 C C . GLN A 1 99 ? 12.833 6.519 -3.712 1.00 95.31 99 GLN A C 1
ATOM 795 O O . GLN A 1 99 ? 13.013 6.706 -2.513 1.00 95.31 99 GLN A O 1
ATOM 800 N N . PRO A 1 100 ? 12.212 7.449 -4.463 1.00 95.56 100 PRO A N 1
ATOM 801 C CA . PRO A 1 100 ? 11.753 8.717 -3.891 1.00 95.56 100 PRO A CA 1
ATOM 802 C C . PRO A 1 100 ? 10.423 8.626 -3.119 1.00 95.56 100 PRO A C 1
ATOM 804 O O . PRO A 1 100 ? 9.937 9.651 -2.654 1.00 95.56 100 PRO A O 1
ATOM 807 N N . ILE A 1 101 ? 9.794 7.450 -3.033 1.00 97.38 101 ILE A N 1
ATOM 808 C CA . ILE A 1 101 ? 8.463 7.258 -2.447 1.00 97.38 101 ILE A CA 1
ATOM 809 C C . ILE A 1 101 ? 8.615 6.457 -1.154 1.00 97.38 101 ILE A C 1
ATOM 811 O O . ILE A 1 101 ? 8.949 5.270 -1.169 1.00 97.38 101 ILE A O 1
ATOM 815 N N . GLU A 1 102 ? 8.388 7.118 -0.025 1.00 95.06 102 GLU A N 1
ATOM 816 C CA . GLU A 1 102 ? 8.696 6.602 1.309 1.00 95.06 102 GLU A CA 1
ATOM 817 C C . GLU A 1 102 ? 7.873 5.350 1.636 1.00 95.06 102 GLU A C 1
ATOM 819 O O . GLU A 1 102 ? 8.420 4.326 2.043 1.00 95.06 102 GLU A O 1
ATOM 824 N N . PHE A 1 103 ? 6.565 5.385 1.369 1.00 94.56 103 PHE A N 1
ATOM 825 C CA . PHE A 1 103 ? 5.660 4.270 1.665 1.00 94.56 103 PHE A CA 1
ATOM 826 C C . PHE A 1 103 ? 5.882 3.031 0.782 1.00 94.56 103 PHE A C 1
ATOM 828 O O . PHE A 1 103 ? 5.252 1.998 1.009 1.00 94.56 103 PHE A O 1
ATOM 835 N N . LEU A 1 104 ? 6.770 3.107 -0.218 1.00 95.12 104 LEU A N 1
ATOM 836 C CA . LEU A 1 104 ? 7.139 1.972 -1.067 1.00 95.12 104 LEU A CA 1
ATOM 837 C C . LEU A 1 104 ? 8.462 1.301 -0.668 1.00 95.12 104 LEU A C 1
ATOM 839 O O . LEU A 1 104 ? 8.763 0.238 -1.203 1.00 95.12 104 LEU A O 1
ATOM 843 N N . GLN A 1 105 ? 9.240 1.850 0.275 1.00 90.94 105 GLN A N 1
ATOM 844 C CA . GLN A 1 105 ? 10.583 1.329 0.601 1.00 90.94 105 GLN A CA 1
ATOM 845 C C . GLN A 1 105 ? 10.600 -0.095 1.184 1.00 90.94 105 GLN A C 1
ATOM 847 O O . GLN A 1 105 ? 11.644 -0.740 1.186 1.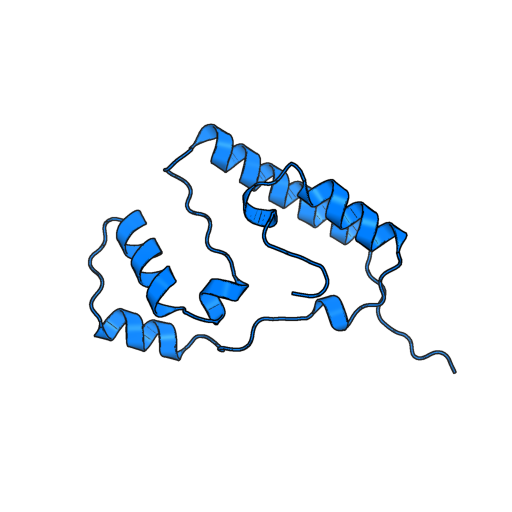00 90.94 105 GLN A O 1
ATOM 852 N N . GLY A 1 106 ? 9.464 -0.594 1.679 1.00 87.12 106 GLY A N 1
ATOM 853 C CA . GLY A 1 106 ? 9.340 -1.945 2.235 1.00 87.12 106 GLY A CA 1
ATOM 854 C C . GLY A 1 106 ? 9.029 -3.046 1.217 1.00 87.12 106 GLY A C 1
ATOM 855 O O . GLY A 1 106 ? 9.059 -4.216 1.588 1.00 87.12 106 GLY A O 1
ATOM 856 N N . TYR A 1 107 ? 8.725 -2.700 -0.037 1.00 91.12 107 TYR A N 1
ATOM 857 C CA . TYR A 1 107 ? 8.324 -3.680 -1.049 1.00 91.12 107 TYR A CA 1
ATOM 858 C C . TYR A 1 107 ? 9.515 -4.177 -1.865 1.00 91.12 107 TYR A C 1
ATOM 860 O O . TYR A 1 107 ? 10.436 -3.423 -2.191 1.00 91.12 107 TYR A O 1
ATOM 868 N N . THR A 1 108 ? 9.457 -5.445 -2.260 1.00 90.94 108 THR A N 1
ATOM 869 C CA . THR A 1 108 ? 10.370 -6.030 -3.244 1.00 90.94 108 THR A CA 1
ATOM 870 C C . THR A 1 108 ? 9.568 -6.756 -4.317 1.00 90.94 108 THR A C 1
ATOM 872 O O . THR A 1 108 ? 8.350 -6.876 -4.245 1.00 90.94 108 THR A O 1
ATOM 875 N N . PHE A 1 109 ? 10.233 -7.212 -5.373 1.00 89.38 109 PHE A N 1
ATOM 876 C CA . PHE A 1 109 ? 9.564 -8.007 -6.397 1.00 89.38 109 PHE A CA 1
ATOM 877 C C . PHE A 1 109 ? 9.190 -9.405 -5.872 1.00 89.38 109 PHE A C 1
ATOM 879 O O . PHE A 1 109 ? 8.250 -10.037 -6.352 1.00 89.38 109 PHE A O 1
ATOM 886 N N . GLU A 1 110 ? 9.914 -9.901 -4.877 1.00 85.75 110 GLU A N 1
ATOM 887 C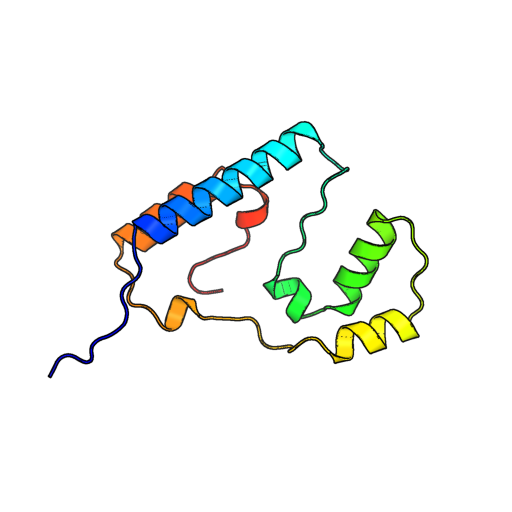 CA . GLU A 1 110 ? 9.763 -11.240 -4.319 1.00 85.75 110 GLU A CA 1
ATOM 888 C C . GLU A 1 110 ? 8.809 -11.290 -3.122 1.00 85.75 110 GLU A C 1
ATOM 890 O O . GLU A 1 110 ? 8.163 -12.320 -2.935 1.00 85.75 110 GLU A O 1
ATOM 895 N N . ASN A 1 111 ? 8.674 -10.191 -2.374 1.00 69.31 111 ASN A N 1
ATOM 896 C CA . ASN A 1 111 ? 7.813 -10.080 -1.193 1.00 69.31 111 ASN A CA 1
ATOM 897 C C . ASN A 1 111 ? 6.525 -9.347 -1.543 1.00 69.31 111 ASN A C 1
ATOM 899 O O . ASN A 1 111 ? 6.618 -8.213 -2.055 1.00 69.31 111 ASN A O 1
#